Protein AF-A0AB38BBI5-F1 (afdb_monomer)

Structure (mmCIF, N/CA/C/O backbone):
data_AF-A0AB38BBI5-F1
#
_entry.id   AF-A0AB38BBI5-F1
#
loop_
_atom_site.group_PDB
_atom_site.id
_atom_site.type_symbol
_atom_site.label_atom_id
_atom_site.label_alt_id
_atom_site.label_comp_id
_atom_site.label_asym_id
_atom_site.label_entity_id
_atom_site.label_seq_id
_atom_site.pdbx_PDB_ins_code
_atom_site.Cartn_x
_atom_site.Cartn_y
_atom_site.Cartn_z
_atom_site.occupancy
_atom_site.B_iso_or_equiv
_atom_site.auth_seq_id
_atom_site.auth_comp_id
_atom_site.auth_asym_id
_atom_site.auth_atom_id
_atom_site.pdbx_PDB_model_num
ATOM 1 N N . MET A 1 1 ? -8.957 -25.082 -3.564 1.00 39.25 1 MET A N 1
ATOM 2 C CA . MET A 1 1 ? -9.031 -26.090 -4.644 1.00 39.25 1 MET A CA 1
ATOM 3 C C . MET A 1 1 ? -8.464 -25.473 -5.913 1.00 39.25 1 MET A C 1
ATOM 5 O O . MET A 1 1 ? -8.598 -24.273 -6.100 1.00 39.25 1 MET A O 1
ATOM 9 N N . ARG A 1 2 ? -7.734 -26.284 -6.683 1.00 59.59 2 ARG A N 1
ATOM 10 C CA . ARG A 1 2 ? -6.975 -25.953 -7.900 1.00 59.59 2 ARG A CA 1
ATOM 11 C C . ARG A 1 2 ? -7.846 -25.340 -9.000 1.00 59.59 2 ARG A C 1
ATOM 13 O O . ARG A 1 2 ? -8.949 -25.833 -9.170 1.00 59.59 2 ARG A O 1
ATOM 20 N N . THR A 1 3 ? -7.249 -24.477 -9.832 1.00 45.72 3 THR A N 1
ATOM 21 C CA . THR A 1 3 ? -7.221 -24.643 -11.306 1.00 45.72 3 THR A CA 1
ATOM 22 C C . THR A 1 3 ? -6.233 -23.655 -11.929 1.00 45.72 3 THR A C 1
ATOM 24 O O . THR A 1 3 ? -6.512 -22.469 -12.050 1.00 45.72 3 THR A O 1
ATOM 27 N N . ARG A 1 4 ? -5.051 -24.157 -12.304 1.00 60.66 4 ARG A N 1
ATOM 28 C CA . ARG A 1 4 ? -4.051 -23.457 -13.117 1.00 60.66 4 ARG A CA 1
ATOM 29 C C . ARG A 1 4 ? -4.208 -23.995 -14.536 1.00 60.66 4 ARG A C 1
ATOM 31 O O . ARG A 1 4 ? -3.764 -25.105 -14.821 1.00 60.66 4 ARG A O 1
ATOM 38 N N . THR A 1 5 ? -4.930 -23.263 -15.370 1.00 62.53 5 THR A N 1
ATOM 39 C CA . THR A 1 5 ? -5.211 -23.620 -16.762 1.00 62.53 5 THR A CA 1
ATOM 40 C C . THR A 1 5 ? -3.973 -23.361 -17.614 1.00 62.53 5 THR A C 1
ATOM 42 O O . THR A 1 5 ? -3.645 -22.225 -17.932 1.00 62.53 5 THR A O 1
ATOM 45 N N . TRP A 1 6 ? -3.272 -24.439 -17.961 1.00 65.25 6 TRP A N 1
ATOM 46 C CA . TRP A 1 6 ? -2.283 -24.472 -19.032 1.00 65.25 6 TRP A CA 1
ATOM 47 C C . TRP A 1 6 ? -2.968 -25.029 -20.283 1.00 65.25 6 TRP A C 1
ATOM 49 O O . TRP A 1 6 ? -3.382 -26.184 -20.294 1.00 65.25 6 TRP A O 1
ATOM 59 N N . PHE A 1 7 ? -3.093 -24.211 -21.320 1.00 57.75 7 PHE A N 1
ATOM 60 C CA . PHE A 1 7 ? -3.502 -24.584 -22.679 1.00 57.75 7 PHE A CA 1
ATOM 61 C C . PHE A 1 7 ? -2.740 -23.638 -23.615 1.00 57.75 7 PHE A C 1
ATOM 63 O O . PHE A 1 7 ? -2.613 -22.465 -23.286 1.00 57.75 7 PHE A O 1
ATOM 70 N N . ALA A 1 8 ? -2.200 -23.993 -24.771 1.00 50.66 8 ALA A N 1
ATOM 71 C CA . ALA A 1 8 ? -2.021 -25.226 -25.530 1.00 50.66 8 ALA A CA 1
ATOM 72 C C . ALA A 1 8 ? -0.834 -24.889 -26.473 1.00 50.66 8 ALA A C 1
ATOM 74 O O . ALA A 1 8 ? -0.669 -23.741 -26.870 1.00 50.66 8 ALA A O 1
ATOM 75 N N . GLY A 1 9 ? 0.126 -25.767 -26.746 1.00 64.00 9 GLY A N 1
ATOM 76 C CA . GLY A 1 9 ? -0.081 -26.872 -27.669 1.00 64.00 9 GLY A CA 1
ATOM 77 C C . GLY A 1 9 ? -0.238 -26.357 -29.102 1.00 64.00 9 GLY A C 1
ATOM 78 O O . GLY A 1 9 ? -1.361 -26.119 -29.523 1.00 64.00 9 GLY A O 1
ATOM 79 N N . LEU A 1 10 ? 0.859 -26.244 -29.857 1.00 50.19 10 LEU A N 1
ATOM 80 C CA . LEU A 1 10 ? 0.820 -26.391 -31.313 1.00 50.19 10 LEU A CA 1
ATOM 81 C C . LEU A 1 10 ? 2.069 -27.131 -31.787 1.00 50.19 10 LEU A C 1
ATOM 83 O O . LEU A 1 10 ? 3.197 -26.851 -31.388 1.00 50.19 10 LEU A O 1
ATOM 87 N N . ALA A 1 11 ? 1.785 -28.167 -32.558 1.00 55.34 11 ALA A N 1
ATOM 88 C CA . ALA A 1 11 ? 2.623 -29.299 -32.862 1.00 55.34 11 ALA A CA 1
ATOM 89 C C . ALA A 1 11 ? 3.274 -29.158 -34.247 1.00 55.34 11 ALA A C 1
ATOM 91 O O . ALA A 1 11 ? 2.667 -28.613 -35.158 1.00 55.34 11 ALA A O 1
ATOM 92 N N . VAL A 1 12 ? 4.467 -29.751 -34.358 1.00 53.09 12 VAL A N 1
ATOM 93 C CA . VAL A 1 12 ? 5.035 -30.482 -35.508 1.00 53.09 12 VAL A CA 1
ATOM 94 C C . VAL A 1 12 ? 5.165 -29.762 -36.857 1.00 53.09 12 VAL A C 1
ATOM 96 O O . VAL A 1 12 ? 4.198 -29.424 -37.526 1.00 53.09 12 VAL A O 1
ATOM 99 N N . GLY A 1 13 ? 6.404 -29.750 -37.351 1.00 50.84 13 GLY A N 1
ATOM 100 C CA . GLY A 1 13 ? 6.708 -29.660 -38.775 1.00 50.84 13 GLY A CA 1
ATOM 101 C C . GLY A 1 13 ? 8.101 -30.211 -39.065 1.00 50.84 13 GLY A C 1
ATOM 102 O O . GLY A 1 13 ? 9.057 -29.451 -39.151 1.00 50.84 13 GLY A O 1
ATOM 103 N N . VAL A 1 14 ? 8.229 -31.537 -39.175 1.00 53.53 14 VAL A N 1
ATOM 104 C CA . VAL A 1 14 ? 9.411 -32.186 -39.768 1.00 53.53 14 VAL A CA 1
ATOM 105 C C . VAL A 1 14 ? 9.175 -32.289 -41.272 1.00 53.53 14 VAL A C 1
ATOM 107 O O . VAL A 1 14 ? 8.220 -32.936 -41.689 1.00 53.53 14 VAL A O 1
ATOM 110 N N . ALA A 1 15 ? 10.066 -31.711 -42.075 1.00 50.19 15 ALA A N 1
ATOM 111 C CA . ALA A 1 15 ? 10.271 -32.111 -43.465 1.00 50.19 15 ALA A CA 1
ATOM 112 C C . ALA A 1 15 ? 11.733 -31.833 -43.846 1.00 50.19 15 ALA A C 1
ATOM 114 O O . ALA A 1 15 ? 12.134 -30.695 -44.075 1.00 50.19 15 ALA A O 1
ATOM 115 N N . LEU A 1 16 ? 12.542 -32.893 -43.850 1.00 53.38 16 LEU A N 1
ATOM 116 C CA . LEU A 1 16 ? 13.851 -32.937 -44.499 1.00 53.38 16 LEU A CA 1
ATOM 117 C C . LEU A 1 16 ? 13.683 -33.551 -45.902 1.00 53.38 16 LEU A C 1
ATOM 119 O O . LEU A 1 16 ? 12.781 -34.360 -46.105 1.00 53.38 16 LEU A O 1
ATOM 123 N N . LEU A 1 17 ? 14.651 -33.254 -46.781 1.00 49.50 17 LEU A N 1
ATOM 124 C CA . LEU A 1 17 ? 14.870 -33.752 -48.158 1.00 49.50 17 LEU A CA 1
ATOM 125 C C . LEU A 1 17 ? 13.995 -33.074 -49.238 1.00 49.50 17 LEU A C 1
ATOM 127 O O . LEU A 1 17 ? 12.813 -32.867 -49.033 1.00 49.50 17 LEU A O 1
ATOM 131 N N . ALA A 1 18 ? 14.472 -32.694 -50.426 1.00 43.97 18 ALA A N 1
ATOM 132 C CA . ALA A 1 18 ? 15.634 -33.114 -51.203 1.00 43.97 18 ALA A CA 1
ATOM 133 C C . ALA A 1 18 ? 16.141 -31.963 -52.106 1.00 43.97 18 ALA A C 1
ATOM 135 O O . ALA A 1 18 ? 15.474 -30.948 -52.275 1.00 43.97 18 ALA A O 1
ATOM 136 N N . GLY A 1 19 ? 17.348 -32.146 -52.644 1.00 46.12 19 GLY A N 1
ATOM 137 C CA . GLY A 1 19 ? 18.197 -31.139 -53.276 1.00 46.12 19 GLY A CA 1
ATOM 138 C C . GLY A 1 19 ? 17.671 -30.377 -54.496 1.00 46.12 19 GLY A C 1
ATOM 139 O O . GLY A 1 19 ? 16.711 -30.749 -55.162 1.00 46.12 19 GLY A O 1
ATOM 140 N N . GLY A 1 20 ? 18.407 -29.310 -54.804 1.00 41.31 20 GLY A N 1
ATOM 141 C CA . GLY A 1 20 ? 18.242 -28.493 -55.999 1.00 41.31 20 GLY A CA 1
ATOM 142 C C . GLY A 1 20 ? 18.901 -27.134 -55.797 1.00 41.31 20 GLY A C 1
ATOM 143 O O . GLY A 1 20 ? 18.351 -26.266 -55.129 1.00 41.31 20 GLY A O 1
ATOM 144 N N . SER A 1 21 ? 20.108 -26.968 -56.331 1.00 50.91 21 SER A N 1
ATOM 145 C CA . SER A 1 21 ? 20.885 -25.732 -56.281 1.00 50.91 21 SER A CA 1
ATOM 146 C C . SER A 1 21 ? 20.132 -24.588 -56.961 1.00 50.91 21 SER A C 1
ATOM 148 O O . SER A 1 21 ? 20.065 -24.535 -58.186 1.00 50.91 21 SER A O 1
ATOM 150 N N . VAL A 1 22 ? 19.613 -23.641 -56.184 1.00 44.34 22 VAL A N 1
ATOM 151 C CA . VAL A 1 22 ? 19.217 -22.329 -56.700 1.00 44.34 22 VAL A CA 1
ATOM 152 C C . VAL A 1 22 ? 19.751 -21.297 -55.723 1.00 44.34 22 VAL A C 1
ATOM 154 O O . VAL A 1 22 ? 19.312 -21.221 -54.579 1.00 44.34 22 VAL A O 1
ATOM 157 N N . ALA A 1 23 ? 20.756 -20.543 -56.163 1.00 48.50 23 ALA A N 1
ATOM 158 C CA . ALA A 1 23 ? 21.288 -19.404 -55.435 1.00 48.50 23 ALA A CA 1
ATOM 159 C C . ALA A 1 23 ? 20.228 -18.293 -55.414 1.00 48.50 23 ALA A C 1
ATOM 161 O O . ALA A 1 23 ? 20.269 -17.349 -56.199 1.00 48.50 23 ALA A O 1
ATOM 162 N N . THR A 1 24 ? 19.242 -18.419 -5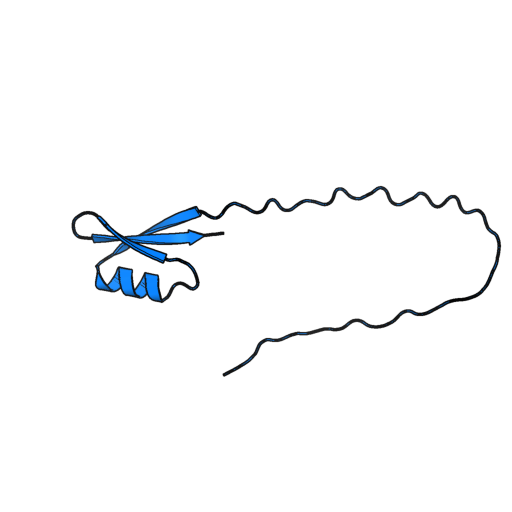4.533 1.00 48.28 24 THR A N 1
ATOM 163 C CA . THR A 1 24 ? 18.399 -17.297 -54.148 1.00 48.28 24 THR A CA 1
ATOM 164 C C . THR A 1 24 ? 19.185 -16.503 -53.120 1.00 48.28 24 THR A C 1
ATOM 166 O O . THR A 1 24 ? 19.387 -16.970 -52.000 1.00 48.28 24 THR A O 1
ATOM 169 N N . ALA A 1 25 ? 19.647 -15.312 -53.499 1.00 57.00 25 ALA A N 1
ATOM 170 C CA . ALA A 1 25 ? 20.057 -14.298 -52.541 1.00 57.00 25 ALA A CA 1
ATOM 171 C C . ALA A 1 25 ? 18.823 -13.940 -51.696 1.00 57.00 25 ALA A C 1
ATOM 173 O O . ALA A 1 25 ? 18.048 -13.046 -52.032 1.00 57.00 25 ALA A O 1
ATOM 174 N N . GLN A 1 26 ? 18.582 -14.721 -50.645 1.00 50.56 26 GLN A N 1
ATOM 175 C CA . GLN A 1 26 ? 17.557 -14.444 -49.6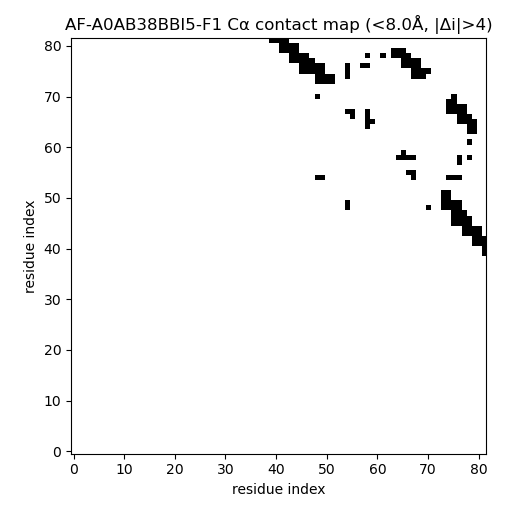57 1.00 50.56 26 GLN A CA 1
ATOM 176 C C . GLN A 1 26 ? 18.039 -13.211 -48.906 1.00 50.56 26 GLN A C 1
ATOM 178 O O . GLN A 1 26 ? 19.027 -13.270 -48.174 1.00 50.56 26 GLN A O 1
ATOM 183 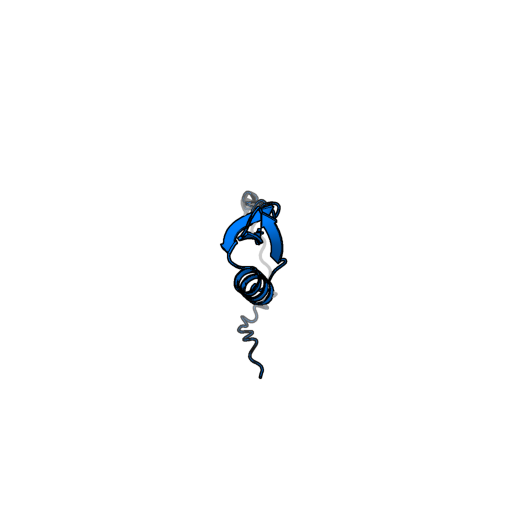N N . ALA A 1 27 ? 17.370 -12.081 -49.137 1.00 57.97 27 ALA A N 1
ATOM 184 C CA . ALA A 1 27 ? 17.490 -10.925 -48.270 1.00 57.97 27 ALA A CA 1
ATOM 185 C C . ALA A 1 27 ? 17.270 -11.422 -46.837 1.00 57.97 27 ALA A C 1
ATOM 187 O O . ALA A 1 27 ? 16.180 -11.887 -46.497 1.00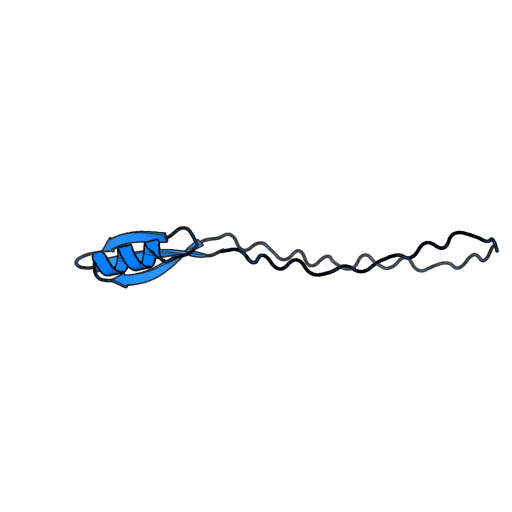 57.97 27 ALA A O 1
ATOM 188 N N . ALA A 1 28 ? 18.336 -11.417 -46.036 1.00 61.41 28 ALA A N 1
ATOM 189 C CA . ALA A 1 28 ? 18.240 -11.758 -44.631 1.00 61.41 28 ALA A CA 1
ATOM 190 C C . ALA A 1 28 ? 17.186 -10.824 -44.017 1.00 61.41 28 ALA A C 1
ATOM 192 O O . ALA A 1 28 ? 17.273 -9.611 -44.243 1.00 61.41 28 ALA A O 1
ATOM 193 N N . PRO A 1 29 ? 16.184 -11.347 -43.286 1.00 55.81 29 PRO A N 1
ATOM 194 C CA . PRO A 1 29 ? 15.273 -10.499 -42.539 1.00 55.81 29 PRO A CA 1
ATOM 195 C C . PRO A 1 29 ? 16.118 -9.563 -41.681 1.00 55.81 29 PRO A C 1
ATOM 197 O O . PRO A 1 29 ? 16.939 -10.024 -40.884 1.00 55.81 29 PRO A O 1
ATOM 200 N N . ALA A 1 30 ? 15.976 -8.253 -41.891 1.00 68.50 30 ALA A N 1
ATOM 201 C CA . ALA A 1 30 ? 16.608 -7.286 -41.013 1.00 68.50 30 ALA A CA 1
ATOM 202 C C . ALA A 1 30 ? 16.164 -7.616 -39.579 1.00 68.50 30 ALA A C 1
ATOM 204 O O . ALA A 1 30 ? 14.971 -7.885 -39.375 1.00 68.50 30 ALA A O 1
ATOM 205 N N . PRO A 1 31 ? 17.082 -7.647 -38.596 1.00 62.78 31 PRO A N 1
ATOM 206 C CA . PRO A 1 31 ? 16.694 -7.861 -37.214 1.00 62.78 31 PRO A CA 1
ATOM 207 C C . PRO A 1 31 ? 15.658 -6.796 -36.867 1.00 62.78 31 PRO A C 1
ATOM 209 O O . PRO A 1 31 ? 15.933 -5.597 -36.920 1.00 62.78 31 PRO A O 1
ATOM 212 N N . SER A 1 32 ? 14.432 -7.240 -36.590 1.00 65.56 32 SER A N 1
ATOM 213 C CA . SER A 1 32 ? 13.403 -6.348 -36.074 1.00 65.56 32 SER A CA 1
ATOM 214 C C . SER A 1 32 ? 13.947 -5.770 -34.770 1.00 65.56 32 SER A C 1
ATOM 216 O O . SER A 1 32 ? 14.516 -6.539 -33.989 1.00 65.56 32 SER A O 1
ATOM 218 N N . PRO A 1 33 ? 13.839 -4.453 -34.524 1.00 63.56 33 PRO A N 1
ATOM 219 C CA . PRO A 1 33 ? 14.214 -3.918 -33.230 1.00 63.56 33 PRO A CA 1
ATOM 220 C C . PRO A 1 33 ? 13.361 -4.646 -32.197 1.00 63.56 33 PRO A C 1
ATOM 222 O O . PRO A 1 33 ? 12.141 -4.487 -32.162 1.00 63.56 33 PRO A O 1
ATOM 225 N N . THR A 1 34 ? 13.995 -5.502 -31.398 1.00 64.62 34 THR A N 1
ATOM 226 C CA . THR A 1 34 ? 13.364 -6.072 -30.219 1.00 64.62 34 THR A CA 1
ATOM 227 C C . THR A 1 34 ? 12.950 -4.879 -29.376 1.00 64.62 34 THR A C 1
ATOM 229 O O . THR A 1 34 ? 13.805 -4.180 -28.835 1.00 64.62 34 THR A O 1
ATOM 232 N N . SER A 1 35 ? 11.649 -4.590 -29.318 1.00 63.62 35 SER A N 1
ATOM 233 C CA . SER A 1 35 ? 11.115 -3.656 -28.340 1.00 63.62 35 SER A CA 1
ATOM 234 C C . SER A 1 35 ? 11.380 -4.276 -26.980 1.00 63.62 35 SER A C 1
ATOM 236 O O . SER A 1 35 ? 10.635 -5.132 -26.511 1.00 63.62 35 SER A O 1
ATOM 238 N N . THR A 1 36 ? 12.500 -3.900 -26.376 1.00 62.69 36 THR A N 1
ATOM 239 C CA . THR A 1 36 ? 12.759 -4.180 -24.976 1.00 62.69 36 THR A CA 1
ATOM 240 C C . THR A 1 36 ? 11.682 -3.427 -24.212 1.00 62.69 36 THR A C 1
ATOM 242 O O . THR A 1 36 ? 11.772 -2.210 -24.055 1.00 62.69 36 THR A O 1
ATOM 245 N N . THR A 1 37 ? 10.619 -4.119 -23.802 1.00 64.88 37 THR A N 1
ATOM 246 C CA . THR A 1 37 ? 9.684 -3.576 -22.818 1.00 64.88 37 THR A CA 1
ATOM 247 C C . THR A 1 37 ? 10.523 -3.250 -21.595 1.00 64.88 37 THR A C 1
ATOM 249 O O . THR A 1 37 ? 11.050 -4.151 -20.943 1.00 64.88 37 THR A O 1
ATOM 252 N N . ALA A 1 38 ? 10.737 -1.959 -21.345 1.00 66.62 38 ALA A N 1
ATOM 253 C CA . ALA A 1 38 ? 11.430 -1.518 -20.153 1.00 66.62 38 ALA A CA 1
ATOM 254 C C . ALA A 1 38 ? 10.640 -2.044 -18.951 1.00 66.62 38 ALA A C 1
ATOM 256 O O . ALA A 1 38 ? 9.45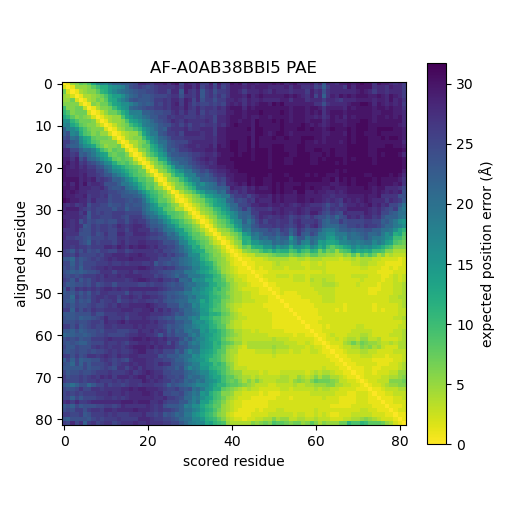0 -1.757 -18.823 1.00 66.62 38 ALA A O 1
ATOM 257 N N . ALA A 1 39 ? 11.285 -2.844 -18.104 1.00 67.19 39 ALA A N 1
ATOM 258 C CA . ALA A 1 39 ? 10.721 -3.173 -16.807 1.00 67.19 39 ALA A CA 1
ATOM 259 C C . ALA A 1 39 ? 10.622 -1.859 -16.026 1.00 67.19 39 ALA A C 1
ATOM 261 O O . ALA A 1 39 ? 11.642 -1.207 -15.781 1.00 67.19 39 ALA A O 1
ATOM 262 N N . VAL A 1 40 ? 9.401 -1.432 -15.706 1.00 72.38 40 VAL A N 1
ATOM 263 C CA . VAL A 1 40 ? 9.198 -0.289 -14.820 1.00 72.38 40 VAL A CA 1
ATOM 264 C C . VAL A 1 40 ? 9.693 -0.731 -13.440 1.00 72.38 40 VAL A C 1
ATOM 266 O O . VAL A 1 40 ? 9.321 -1.809 -12.979 1.00 72.38 40 VAL A O 1
ATOM 269 N N . PRO A 1 41 ? 10.614 0.009 -12.800 1.00 80.56 41 PRO A N 1
ATOM 270 C CA . PRO A 1 41 ? 11.023 -0.331 -11.449 1.00 80.56 41 PRO A CA 1
ATOM 271 C C . PRO A 1 41 ? 9.819 -0.157 -10.525 1.00 80.56 41 PRO A C 1
ATOM 273 O O . PRO A 1 41 ? 9.177 0.896 -10.538 1.00 80.56 41 PRO A O 1
ATOM 276 N N . GLY A 1 42 ? 9.535 -1.181 -9.721 1.00 87.88 42 GLY A N 1
ATOM 277 C CA . GLY A 1 42 ? 8.428 -1.108 -8.782 1.00 87.88 42 GLY A CA 1
ATOM 278 C C . GLY A 1 42 ? 8.592 0.044 -7.788 1.00 87.88 42 GLY A C 1
ATOM 279 O O . GLY A 1 42 ? 9.710 0.446 -7.442 1.00 87.88 42 GLY A O 1
ATOM 280 N N . TYR A 1 43 ? 7.470 0.601 -7.341 1.00 90.88 43 TYR A N 1
ATOM 281 C CA . TYR A 1 43 ? 7.433 1.715 -6.402 1.00 90.88 43 TYR A CA 1
ATOM 282 C C . TYR A 1 43 ? 6.339 1.533 -5.349 1.00 90.88 43 TYR A C 1
ATOM 284 O O . TYR A 1 43 ? 5.336 0.848 -5.547 1.00 90.88 43 TYR A O 1
ATOM 292 N N . TRP A 1 44 ? 6.528 2.188 -4.204 1.00 93.81 44 TRP A N 1
ATOM 293 C CA . TRP A 1 44 ? 5.508 2.263 -3.163 1.00 93.81 44 TRP A CA 1
ATOM 294 C C . TRP A 1 44 ? 4.470 3.322 -3.526 1.00 93.81 44 TRP A C 1
ATOM 296 O O . TRP A 1 44 ? 4.755 4.521 -3.521 1.00 93.81 44 TRP A O 1
ATOM 306 N N . HIS A 1 45 ? 3.255 2.879 -3.821 1.00 93.12 45 HIS A N 1
ATOM 307 C CA . HIS A 1 45 ? 2.103 3.734 -4.040 1.00 93.12 45 HIS A CA 1
ATOM 308 C C . HIS A 1 45 ? 1.361 3.967 -2.724 1.00 93.12 45 HIS A C 1
ATOM 310 O O . HIS A 1 45 ? 1.068 3.031 -1.984 1.00 93.12 45 HIS A O 1
ATOM 316 N N . TYR A 1 46 ? 1.049 5.225 -2.435 1.00 94.19 46 TYR A N 1
ATOM 317 C CA . TYR A 1 46 ? 0.151 5.575 -1.343 1.00 94.19 46 TYR A CA 1
ATOM 318 C C . TYR A 1 46 ? -1.295 5.439 -1.823 1.00 94.19 46 TYR A C 1
ATOM 320 O O . TYR A 1 46 ? -1.716 6.193 -2.697 1.00 94.19 46 TYR A O 1
ATOM 328 N N . ASP A 1 47 ? -2.033 4.506 -1.228 1.00 93.88 47 ASP A N 1
ATOM 329 C CA . ASP A 1 47 ? -3.424 4.220 -1.591 1.00 93.88 47 ASP A CA 1
ATOM 330 C C . ASP A 1 47 ? -4.404 5.170 -0.880 1.00 93.88 47 ASP A C 1
ATOM 332 O O . ASP A 1 47 ? -5.282 5.769 -1.498 1.00 93.88 47 ASP A O 1
ATOM 336 N N . GLY A 1 48 ? -4.228 5.372 0.429 1.00 94.19 48 GLY A N 1
ATOM 337 C CA . GLY A 1 48 ? -5.170 6.158 1.221 1.00 94.19 48 GLY A CA 1
ATOM 338 C C . GLY A 1 48 ? -4.875 6.174 2.717 1.00 94.19 48 GLY A C 1
ATOM 339 O O . GLY A 1 48 ? -3.927 5.549 3.193 1.00 94.19 48 GLY A O 1
ATOM 340 N N . SER A 1 49 ? -5.691 6.917 3.471 1.00 96.69 49 SER A N 1
ATOM 341 C CA . SER A 1 49 ? -5.638 6.983 4.937 1.00 96.69 49 SER A CA 1
ATOM 342 C C . SER A 1 49 ? -6.908 6.391 5.535 1.00 96.69 49 SER A C 1
ATOM 344 O O . SER A 1 49 ? -8.008 6.861 5.256 1.00 96.69 49 SER A O 1
ATOM 346 N N . TYR A 1 50 ? -6.747 5.388 6.393 1.00 95.31 50 TYR A N 1
ATOM 347 C CA . TYR A 1 50 ? -7.832 4.585 6.944 1.00 95.31 50 TYR A CA 1
ATOM 348 C C . TYR A 1 50 ? -7.746 4.481 8.469 1.00 95.31 50 TYR A C 1
ATOM 350 O O . TYR A 1 50 ? -6.743 4.839 9.088 1.00 95.31 50 TYR A O 1
ATOM 358 N N . SER A 1 51 ? -8.794 3.950 9.103 1.00 96.00 51 SER A N 1
ATOM 359 C CA . SER A 1 51 ? -8.692 3.514 10.500 1.00 96.00 51 SER A CA 1
ATOM 360 C C . SER A 1 51 ? -7.661 2.379 10.632 1.00 96.00 51 SER A C 1
ATOM 362 O O . SER A 1 51 ? -7.377 1.679 9.659 1.00 96.00 51 SER A O 1
ATOM 364 N N . LYS A 1 52 ? -7.106 2.162 11.833 1.00 94.38 52 LYS A N 1
ATOM 365 C CA . LYS A 1 52 ? -6.082 1.124 12.059 1.00 94.38 52 LYS A CA 1
ATOM 366 C C . LYS A 1 52 ? -6.535 -0.261 11.590 1.00 94.38 52 LYS A C 1
ATOM 368 O O . LYS A 1 52 ? -5.785 -0.948 10.904 1.00 94.38 52 LYS A O 1
ATOM 373 N N . SER A 1 53 ? -7.747 -0.666 11.971 1.00 95.44 53 SER A N 1
ATOM 374 C CA . SER A 1 53 ? -8.299 -1.975 11.611 1.00 95.44 53 SER A CA 1
ATOM 375 C C . SER A 1 53 ? -8.488 -2.088 10.105 1.00 95.44 53 SER A C 1
ATOM 377 O O . SER A 1 53 ? -8.031 -3.056 9.509 1.00 95.44 53 SER A O 1
ATOM 379 N N . THR A 1 54 ? -9.076 -1.063 9.486 1.00 96.06 54 THR A N 1
ATOM 380 C CA . THR A 1 54 ? -9.281 -1.006 8.038 1.00 96.06 54 THR A CA 1
ATOM 381 C C . THR A 1 54 ? -7.954 -1.100 7.288 1.00 96.06 54 THR A C 1
ATOM 383 O O . THR A 1 54 ? -7.823 -1.957 6.424 1.00 96.06 54 THR A O 1
ATOM 386 N N . CYS A 1 55 ? -6.942 -0.305 7.654 1.00 95.62 55 CYS A N 1
ATOM 387 C CA . CYS A 1 55 ? -5.643 -0.342 6.980 1.00 95.62 55 CYS A CA 1
ATOM 388 C C . CYS A 1 55 ? -5.025 -1.747 7.025 1.00 95.62 55 CYS A C 1
ATOM 390 O O . CYS A 1 55 ? -4.619 -2.273 5.993 1.00 95.62 55 CYS A O 1
ATOM 392 N N . LEU A 1 56 ? -5.001 -2.381 8.204 1.00 94.44 56 LEU A N 1
ATOM 393 C CA . LEU A 1 56 ? -4.443 -3.727 8.361 1.00 94.44 56 LEU A CA 1
ATOM 394 C C . LEU A 1 56 ? -5.219 -4.773 7.551 1.00 94.44 56 LEU A C 1
ATOM 396 O O . LEU A 1 56 ? -4.603 -5.648 6.947 1.00 94.44 56 LEU A O 1
ATOM 400 N N . SER A 1 57 ? -6.549 -4.670 7.498 1.00 95.94 57 SER A N 1
ATOM 401 C CA . SER A 1 57 ? -7.378 -5.549 6.668 1.00 95.94 57 SER A CA 1
ATOM 402 C C . SER A 1 57 ? -7.104 -5.367 5.174 1.00 95.94 57 SER A C 1
ATOM 404 O O . SER A 1 57 ? -7.001 -6.367 4.464 1.00 95.94 57 SER A O 1
ATOM 406 N N . LEU A 1 58 ? -6.950 -4.128 4.691 1.00 94.00 58 LEU A N 1
ATOM 407 C CA . LEU A 1 58 ? -6.598 -3.872 3.290 1.00 94.00 58 LEU A CA 1
ATOM 408 C C . LEU A 1 58 ? -5.186 -4.366 2.963 1.00 94.00 58 LEU A C 1
ATOM 410 O O . LEU A 1 58 ? -5.010 -5.053 1.961 1.00 94.00 58 LEU A O 1
ATOM 414 N N . ALA A 1 59 ? -4.203 -4.086 3.824 1.00 93.75 59 ALA A N 1
ATOM 415 C CA . ALA A 1 59 ? -2.832 -4.554 3.638 1.00 93.75 59 ALA A CA 1
ATOM 416 C C . ALA A 1 59 ? -2.759 -6.088 3.565 1.00 93.75 59 ALA A C 1
ATOM 418 O O . ALA A 1 59 ? -2.066 -6.628 2.711 1.00 93.75 59 ALA A O 1
ATOM 419 N N . ALA A 1 60 ? -3.521 -6.794 4.408 1.00 93.56 60 ALA A N 1
ATOM 420 C CA . ALA A 1 60 ? -3.593 -8.256 4.390 1.00 93.56 60 ALA A CA 1
ATOM 421 C C . ALA A 1 60 ? -4.364 -8.828 3.186 1.00 93.56 60 ALA A C 1
ATOM 423 O O . ALA A 1 60 ? -4.170 -9.990 2.834 1.00 93.56 60 ALA A O 1
ATOM 424 N N . SER A 1 61 ? -5.253 -8.040 2.577 1.00 92.69 61 SER A N 1
ATOM 425 C CA . SER A 1 61 ? -6.034 -8.457 1.404 1.00 92.69 61 SER A CA 1
ATOM 426 C C . SER A 1 61 ? -5.282 -8.247 0.088 1.00 92.69 61 SER A C 1
ATOM 428 O O . SER A 1 61 ? -5.687 -8.785 -0.942 1.00 92.69 61 SER A O 1
ATOM 430 N N . TYR A 1 62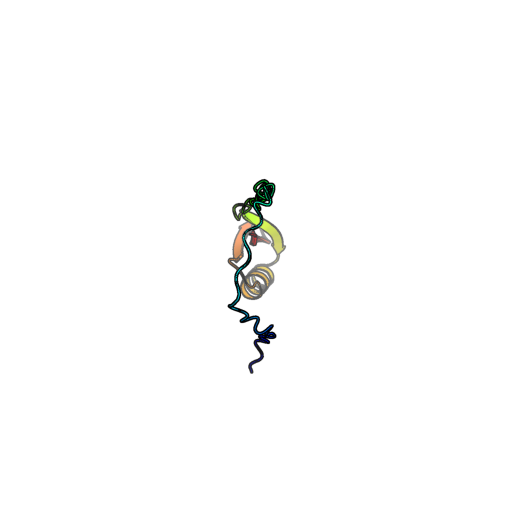 ? -4.208 -7.454 0.100 1.00 89.38 62 TYR A N 1
ATOM 431 C CA . TYR A 1 62 ? -3.423 -7.161 -1.089 1.00 89.38 62 TYR A CA 1
ATOM 432 C C . TYR A 1 62 ? -2.512 -8.345 -1.444 1.00 89.38 62 TYR A C 1
ATOM 434 O O . TYR A 1 62 ? -1.885 -8.948 -0.578 1.00 89.38 62 TYR A O 1
ATOM 442 N N . ALA A 1 63 ? -2.434 -8.692 -2.732 1.00 89.50 63 ALA A N 1
ATOM 443 C CA . ALA A 1 63 ? -1.658 -9.847 -3.201 1.00 89.50 63 ALA A CA 1
ATOM 444 C C . ALA A 1 63 ? -0.133 -9.616 -3.186 1.00 89.50 63 ALA A C 1
ATOM 446 O O . ALA A 1 63 ? 0.634 -10.564 -3.349 1.00 89.50 63 ALA A O 1
ATOM 447 N N . GLY A 1 64 ? 0.300 -8.365 -3.013 1.00 88.69 64 GLY A N 1
ATOM 448 C CA . GLY A 1 64 ? 1.701 -7.958 -2.979 1.00 88.69 64 GLY A CA 1
ATOM 449 C C . GLY A 1 64 ? 2.120 -7.337 -1.643 1.00 88.69 64 GLY A C 1
ATOM 450 O O . GLY A 1 64 ? 1.328 -7.276 -0.700 1.00 88.69 64 GLY A O 1
ATOM 451 N N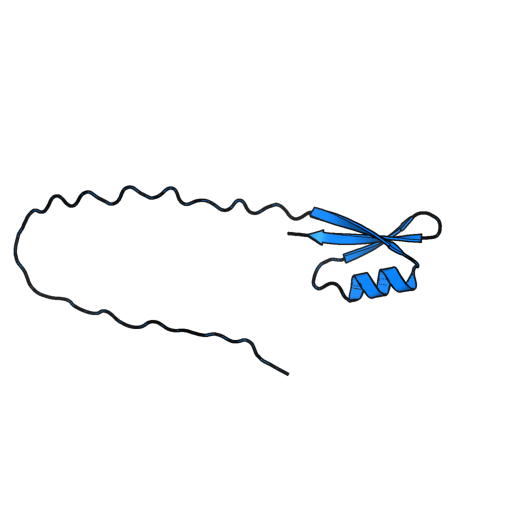 . PRO A 1 65 ? 3.366 -6.843 -1.556 1.00 91.94 65 PRO A N 1
ATOM 452 C CA . PRO A 1 65 ? 3.839 -6.114 -0.390 1.00 91.94 65 PRO A CA 1
ATOM 453 C C . PRO A 1 65 ? 2.946 -4.899 -0.126 1.00 91.94 65 PRO A C 1
ATOM 455 O O . PRO A 1 65 ? 2.796 -4.025 -0.977 1.00 91.94 65 PRO A O 1
ATOM 458 N N . ALA A 1 66 ? 2.361 -4.840 1.062 1.00 95.50 66 ALA A N 1
ATOM 459 C CA . ALA A 1 66 ? 1.588 -3.702 1.527 1.00 95.50 66 ALA A CA 1
ATOM 460 C C . ALA A 1 66 ? 1.885 -3.463 3.006 1.00 95.50 66 ALA A C 1
ATOM 462 O O . ALA A 1 66 ? 2.065 -4.411 3.774 1.00 95.50 66 ALA A O 1
ATOM 463 N N . TYR A 1 67 ? 1.948 -2.201 3.417 1.00 94.12 67 TYR A N 1
ATOM 464 C CA . TYR A 1 67 ? 2.156 -1.848 4.815 1.00 94.12 67 TYR A CA 1
ATOM 465 C C . TYR A 1 67 ? 1.341 -0.630 5.228 1.00 94.12 67 TYR A C 1
ATOM 467 O O . TYR A 1 67 ? 0.979 0.230 4.428 1.00 94.12 67 TYR A O 1
ATOM 475 N N . CYS A 1 68 ? 1.086 -0.562 6.530 1.00 95.56 68 CYS A N 1
ATOM 476 C CA . CYS A 1 68 ? 0.390 0.537 7.171 1.00 95.56 68 CYS A CA 1
ATOM 477 C C . CYS A 1 68 ? 1.366 1.344 8.016 1.00 95.56 68 CYS A C 1
ATOM 479 O O . CYS A 1 68 ? 2.101 0.777 8.824 1.00 95.56 68 CYS A O 1
ATOM 481 N N . THR A 1 69 ? 1.338 2.665 7.878 1.00 95.75 69 THR A N 1
ATOM 482 C CA . THR A 1 69 ? 2.119 3.577 8.721 1.00 95.75 69 THR A CA 1
ATOM 483 C C . THR A 1 69 ? 1.213 4.604 9.385 1.00 95.75 69 THR A C 1
ATOM 485 O O . THR A 1 69 ? 0.241 5.071 8.789 1.00 95.75 69 THR A O 1
ATOM 488 N N . GLN A 1 70 ? 1.488 4.942 10.643 1.00 95.62 70 GLN A N 1
ATOM 489 C CA . GLN A 1 70 ? 0.660 5.885 11.387 1.00 95.62 70 GLN A CA 1
ATOM 490 C C . GLN A 1 70 ? 0.885 7.312 10.873 1.00 95.62 70 GLN A C 1
ATOM 492 O O . GLN A 1 70 ? 2.020 7.775 10.763 1.00 95.62 70 GLN A O 1
ATOM 497 N N . ARG A 1 71 ? -0.207 8.028 10.585 1.00 93.06 71 ARG A N 1
ATOM 498 C CA . ARG A 1 71 ? -0.185 9.406 10.086 1.00 93.06 71 ARG A CA 1
ATOM 499 C C . ARG A 1 71 ? -1.249 10.233 10.811 1.00 93.06 71 ARG A C 1
ATOM 501 O O . ARG A 1 71 ? -2.397 10.336 10.385 1.00 93.06 71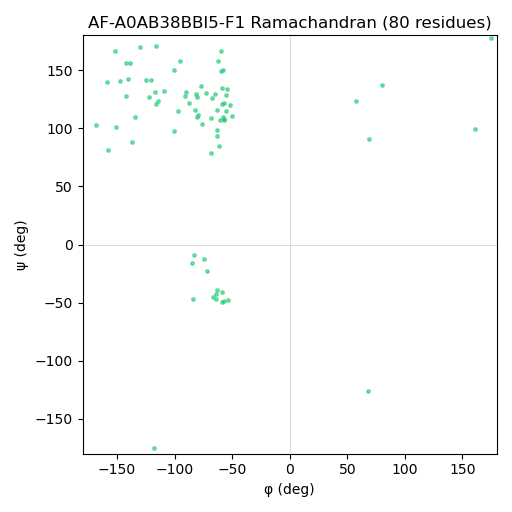 ARG A O 1
ATOM 508 N N . GLY A 1 72 ? -0.867 10.803 11.953 1.00 91.88 72 GLY A N 1
ATOM 509 C CA . GLY A 1 72 ? -1.803 11.492 12.844 1.00 91.88 72 GLY A CA 1
ATOM 510 C C . GLY A 1 72 ? -2.792 10.514 13.488 1.00 91.88 72 GLY A C 1
ATOM 511 O O . GLY A 1 72 ? -2.382 9.525 14.095 1.00 91.88 72 GLY A O 1
ATOM 512 N N . SER A 1 73 ? -4.093 10.787 13.356 1.00 92.88 73 SER A N 1
ATOM 513 C CA . SER A 1 73 ? -5.174 9.931 13.875 1.00 92.88 73 SER A CA 1
ATOM 514 C C . SER A 1 73 ? -5.548 8.763 12.952 1.00 92.88 73 SER A C 1
ATOM 516 O O . SER A 1 73 ? -6.309 7.885 13.361 1.00 92.88 73 SER A O 1
ATOM 518 N N . LEU A 1 74 ? -5.016 8.731 11.726 1.00 95.75 74 LEU A N 1
ATOM 519 C CA . LEU A 1 74 ? -5.291 7.710 10.715 1.00 95.75 74 LEU A CA 1
ATOM 520 C C . LEU A 1 74 ? -4.024 6.911 10.373 1.00 95.75 74 LEU A C 1
ATOM 522 O O . LEU A 1 74 ? -2.916 7.229 10.806 1.00 95.75 74 LEU A O 1
ATOM 526 N N . TRP A 1 75 ? -4.201 5.842 9.602 1.00 97.06 75 TRP A N 1
ATOM 527 C CA . TRP A 1 75 ? -3.145 4.963 9.111 1.00 97.06 75 TRP A CA 1
ATOM 528 C C . TRP A 1 75 ? -3.083 5.035 7.591 1.00 97.06 75 TRP A C 1
ATOM 530 O O . TRP A 1 75 ? -4.064 4.743 6.913 1.00 97.06 75 TRP A O 1
ATOM 540 N N . ALA A 1 76 ? -1.928 5.429 7.068 1.00 96.69 76 ALA A N 1
ATOM 541 C CA . ALA A 1 76 ? -1.651 5.479 5.645 1.00 96.69 76 ALA A CA 1
ATOM 542 C C . ALA A 1 76 ? -1.295 4.081 5.126 1.00 96.69 76 ALA A C 1
ATOM 544 O O . ALA A 1 76 ? -0.390 3.440 5.667 1.00 96.69 76 ALA A O 1
ATOM 545 N N . LEU A 1 77 ? -1.991 3.638 4.082 1.00 96.25 77 LEU A N 1
ATOM 546 C CA . LEU A 1 77 ? -1.717 2.394 3.374 1.00 96.25 77 LEU A CA 1
ATOM 547 C C . LEU A 1 77 ? -0.754 2.660 2.215 1.00 96.25 77 LEU A C 1
ATOM 549 O O . LEU A 1 77 ? -1.005 3.524 1.372 1.00 96.25 77 LEU A O 1
ATOM 553 N N . TYR A 1 78 ? 0.326 1.890 2.174 1.00 95.25 78 TYR A N 1
ATOM 554 C CA . TYR A 1 78 ? 1.279 1.856 1.074 1.00 95.25 78 TYR A CA 1
ATOM 555 C C . TYR A 1 78 ? 1.276 0.465 0.452 1.00 95.25 78 TYR A C 1
ATOM 557 O O . TYR A 1 78 ? 1.389 -0.528 1.171 1.00 95.25 78 TYR A O 1
ATOM 565 N N . ILE A 1 79 ? 1.167 0.399 -0.870 1.00 95.31 79 ILE A N 1
ATOM 566 C CA . ILE A 1 79 ? 1.172 -0.836 -1.656 1.00 95.31 79 ILE A CA 1
ATOM 567 C C . ILE A 1 79 ? 2.333 -0.806 -2.647 1.00 95.31 79 ILE A C 1
ATOM 569 O O . ILE A 1 79 ? 2.660 0.246 -3.193 1.00 95.31 79 ILE A O 1
ATOM 573 N N . TRP A 1 80 ? 2.982 -1.941 -2.866 1.00 92.31 80 TRP A N 1
ATOM 574 C CA . TRP A 1 80 ? 4.000 -2.078 -3.899 1.00 92.31 80 TRP A CA 1
ATOM 575 C C . TRP A 1 80 ? 3.331 -2.307 -5.254 1.00 92.31 80 TRP A C 1
ATOM 577 O O . TRP A 1 80 ? 2.455 -3.169 -5.385 1.00 92.31 80 TRP A O 1
ATOM 587 N N . VAL A 1 81 ? 3.735 -1.516 -6.243 1.00 89.25 81 VAL A N 1
ATOM 588 C CA . VAL A 1 81 ? 3.255 -1.577 -7.627 1.00 89.25 81 VAL A CA 1
ATOM 589 C C . VAL A 1 81 ? 4.466 -1.805 -8.523 1.00 89.25 81 VAL A C 1
ATOM 591 O O . VAL A 1 81 ? 5.435 -1.061 -8.399 1.00 89.25 81 VAL A O 1
ATOM 594 N N . GLU A 1 82 ? 4.418 -2.836 -9.370 1.00 83.94 82 GLU A N 1
ATOM 595 C CA . GLU A 1 82 ? 5.446 -3.181 -10.372 1.00 83.94 82 GLU A CA 1
ATOM 596 C C . GLU A 1 82 ? 5.097 -2.633 -11.759 1.00 83.94 82 GLU A C 1
ATOM 598 O O . GLU A 1 82 ? 3.891 -2.619 -12.102 1.00 83.94 82 GLU A O 1
#

Secondary structure (DSSP, 8-state):
---------------------------PPP---------PPPEEEEEEEE-HHHHHHHHHHSSS-EEEEEETTEEEEEEEE-

Foldseek 3Di:
DDDDDDDDDDDDDDDDDDDDDDPDPPPDPDPDPPPPPPDDPKDKDWDDWAAPVVLVVVCVVDPAHKDWDDDPRTIIIIGIDD

Nearest PDB structures (foldseek):
  8psm-assembly1_A  TM=6.728E-01  e=1.382E+00  Saccharomyces cerevisiae
  6mr3-assembly2_C-2  TM=5.593E-01  e=6.449E+00  Streptococcus mutans UA159

Sequence (82 aa):
MRTRTWFAGLAVGVALLAGGSVATAQAAPAPSPTSTTAAVPGYWHYDGSYSKSTCLSLAASYAGPAYCTQRGSLWALYIWVE

Radius of gyration: 27.03 Å; Cα contacts (8 Å, |Δi|>4): 79; chains: 1; bounding box: 31×45×71 Å

Mean predicted aligned error: 17.49 Å

Solvent-accessible surface area (backbone atoms only — not comparable to full-atom values): 5668 Å² total; per-residue (Å²): 135,90,84,85,87,84,83,75,91,87,79,89,85,89,83,82,89,81,90,78,96,69,94,70,86,69,79,71,79,72,82,71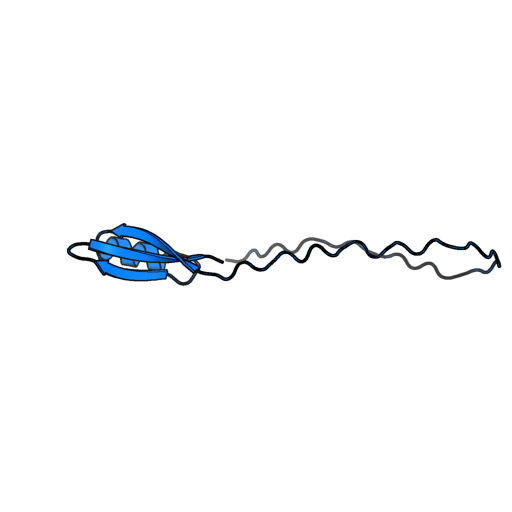,82,75,79,73,76,74,80,64,79,61,46,80,42,77,77,50,73,31,52,66,67,57,26,53,53,52,31,71,69,44,96,52,64,43,46,68,44,82,54,87,96,31,16,35,30,35,35,58,46,108

pLDDT: mean 75.22, std 19.54, range [39.25, 97.06]